Protein AF-A0A3D5G454-F1 (afdb_monomer_lite)

pLDDT: mean 79.2, std 13.79, range [40.19, 92.25]

Foldseek 3Di:
DDPPPPPDPPVVVVVVVVVVVLVVLLVVLVVVLVVQDDQPDDPDPVSVVSNVVNVVSVVVNVVSVD

Secondary structure (DSSP, 8-state):
---------HHHHHHHHHHHHHHHHHHHHHHHHHHS---SS--SHHHHHHHHHHHHHHHHHHHH--

Structure (mmCIF, N/CA/C/O backbone):
data_AF-A0A3D5G454-F1
#
_entry.id   AF-A0A3D5G454-F1
#
loop_
_atom_site.group_PDB
_atom_site.id
_atom_site.type_symbol
_atom_site.label_atom_id
_atom_site.label_alt_id
_atom_site.label_comp_id
_atom_site.label_asym_id
_atom_site.label_entity_id
_atom_site.label_seq_id
_atom_site.pdbx_PDB_ins_code
_atom_site.Cartn_x
_atom_site.Cartn_y
_atom_site.Cartn_z
_atom_site.occupancy
_atom_site.B_iso_or_equiv
_atom_site.auth_seq_id
_atom_site.auth_comp_id
_atom_site.auth_asym_id
_atom_site.auth_atom_id
_atom_site.pdbx_PDB_model_num
ATOM 1 N N . MET A 1 1 ? 46.413 -2.608 -29.653 1.00 40.19 1 MET A N 1
ATOM 2 C CA . MET A 1 1 ? 45.621 -3.136 -28.517 1.00 40.19 1 MET A CA 1
ATOM 3 C C . MET A 1 1 ? 44.408 -2.239 -28.373 1.00 40.19 1 MET A C 1
ATOM 5 O O . MET A 1 1 ? 44.476 -1.209 -27.722 1.00 40.19 1 MET A O 1
ATOM 9 N N . ASN A 1 2 ? 43.342 -2.565 -29.092 1.00 43.50 2 ASN A N 1
ATOM 10 C CA . ASN A 1 2 ? 42.195 -1.689 -29.301 1.00 43.50 2 ASN A CA 1
ATOM 11 C C . ASN A 1 2 ? 40.998 -2.436 -28.721 1.00 43.50 2 ASN A C 1
ATOM 13 O O . ASN A 1 2 ? 40.325 -3.207 -29.404 1.00 43.50 2 ASN A O 1
ATOM 17 N N . SER A 1 3 ? 40.817 -2.275 -27.413 1.00 52.41 3 SER A N 1
ATOM 18 C CA . SER A 1 3 ? 39.683 -2.789 -26.661 1.00 52.41 3 SER A CA 1
ATOM 19 C C . SER A 1 3 ? 38.418 -2.070 -27.129 1.00 52.41 3 SER A C 1
ATOM 21 O O . SER A 1 3 ? 38.081 -0.983 -26.666 1.00 52.41 3 SER A O 1
ATOM 23 N N . ASN A 1 4 ? 37.713 -2.691 -28.077 1.00 54.66 4 ASN A N 1
ATOM 24 C CA . ASN A 1 4 ? 36.321 -2.384 -28.385 1.00 54.66 4 ASN A CA 1
ATOM 25 C C . ASN A 1 4 ? 35.484 -2.692 -27.136 1.00 54.66 4 ASN A C 1
ATOM 27 O O . ASN A 1 4 ? 35.013 -3.814 -26.941 1.00 54.66 4 ASN A O 1
ATOM 31 N N . LEU A 1 5 ? 35.340 -1.704 -26.254 1.00 60.16 5 LEU A N 1
ATOM 32 C CA . LEU A 1 5 ? 34.395 -1.764 -25.152 1.00 60.16 5 LEU A CA 1
ATOM 33 C C . LEU A 1 5 ? 32.997 -1.775 -25.776 1.00 60.16 5 LEU A C 1
ATOM 35 O O . LEU A 1 5 ? 32.487 -0.728 -26.174 1.00 60.16 5 LEU A O 1
ATOM 39 N N . LYS A 1 6 ? 32.402 -2.970 -25.913 1.00 57.62 6 LYS A N 1
ATOM 40 C CA . LYS A 1 6 ? 30.984 -3.143 -26.251 1.00 57.62 6 LYS A CA 1
ATOM 41 C C . LYS A 1 6 ? 30.187 -2.230 -25.325 1.00 57.62 6 LYS A C 1
ATOM 43 O O . LYS A 1 6 ? 30.077 -2.488 -24.128 1.00 57.62 6 LYS A O 1
ATOM 48 N N . ARG A 1 7 ? 29.681 -1.128 -25.875 1.00 56.25 7 ARG A N 1
ATOM 49 C CA . ARG A 1 7 ? 28.843 -0.175 -25.159 1.00 56.25 7 ARG A CA 1
ATOM 50 C C . ARG A 1 7 ? 27.493 -0.848 -24.959 1.00 56.25 7 ARG A C 1
ATOM 52 O O . ARG A 1 7 ? 26.639 -0.799 -25.836 1.00 56.25 7 ARG A O 1
ATOM 59 N N . TYR A 1 8 ? 27.340 -1.554 -23.842 1.00 52.19 8 TYR A N 1
ATOM 60 C CA . TYR A 1 8 ? 26.041 -2.069 -23.432 1.00 52.19 8 TYR A CA 1
ATOM 61 C C . TYR A 1 8 ? 25.091 -0.878 -23.248 1.00 52.19 8 TYR A C 1
ATOM 63 O O . TYR A 1 8 ? 25.515 0.149 -22.702 1.00 52.19 8 TYR A O 1
ATOM 71 N N . PRO A 1 9 ? 23.838 -0.968 -23.722 1.00 59.72 9 PRO A N 1
ATOM 72 C CA . PRO A 1 9 ? 22.875 0.110 -23.590 1.00 59.72 9 PRO A CA 1
ATOM 73 C C . PRO A 1 9 ? 22.491 0.237 -22.113 1.00 59.72 9 PRO A C 1
ATOM 75 O O . PRO A 1 9 ? 21.539 -0.372 -21.641 1.00 59.72 9 PRO A O 1
ATOM 78 N N . ALA A 1 10 ? 23.248 1.038 -21.363 1.00 59.62 10 ALA A N 1
ATOM 79 C CA . ALA A 1 10 ? 23.000 1.313 -19.948 1.00 59.62 10 ALA A CA 1
ATOM 80 C C . ALA A 1 10 ? 21.611 1.937 -19.690 1.00 59.62 10 ALA A C 1
ATOM 82 O O . ALA A 1 10 ? 21.152 1.940 -18.551 1.00 59.62 10 ALA A O 1
ATOM 83 N N . CYS A 1 11 ? 20.956 2.454 -20.738 1.00 58.91 11 CYS A N 1
ATOM 84 C CA . CYS A 1 11 ? 19.588 2.969 -20.694 1.00 58.91 11 CYS A CA 1
ATOM 85 C C . CYS A 1 11 ? 18.558 1.844 -20.508 1.00 58.91 11 CYS A C 1
ATOM 87 O O . CYS A 1 11 ? 17.794 1.895 -19.553 1.00 58.91 11 CYS A O 1
ATOM 89 N N . SER A 1 12 ? 18.628 0.787 -21.333 1.00 61.72 12 SER A N 1
ATOM 90 C CA . SER A 1 12 ? 17.690 -0.352 -21.289 1.00 61.72 12 SER A CA 1
ATOM 91 C C . SER A 1 12 ? 17.723 -1.039 -19.928 1.00 61.72 12 SER A C 1
ATOM 93 O O . SER A 1 12 ? 16.701 -1.195 -19.282 1.00 61.72 12 SER A O 1
ATOM 95 N N . LEU A 1 13 ? 18.924 -1.331 -19.416 1.00 68.12 13 LEU A N 1
ATOM 96 C CA . LEU A 1 13 ? 19.068 -2.014 -18.130 1.00 68.12 13 LEU A CA 1
ATOM 97 C C . LEU A 1 13 ? 18.557 -1.173 -16.946 1.00 68.12 13 LEU A C 1
ATOM 99 O O . LEU A 1 13 ? 18.100 -1.722 -15.950 1.00 68.12 13 LEU A O 1
ATOM 103 N N . ARG A 1 14 ? 18.632 0.161 -17.024 1.00 73.56 14 ARG A N 1
ATOM 104 C CA . ARG A 1 14 ? 18.082 1.046 -15.984 1.00 73.56 14 ARG A CA 1
ATOM 105 C C . ARG A 1 14 ? 16.560 1.071 -16.000 1.00 73.56 14 ARG A C 1
ATOM 107 O O . ARG A 1 14 ? 15.967 1.110 -14.924 1.00 73.56 14 ARG A O 1
ATOM 114 N N . GLU A 1 15 ? 15.954 1.070 -17.180 1.00 70.75 15 GLU A N 1
ATOM 115 C CA . GLU A 1 15 ? 14.500 0.997 -17.354 1.00 70.75 15 GLU A CA 1
ATOM 116 C C . GLU A 1 15 ? 13.980 -0.359 -16.864 1.00 70.75 15 GLU A C 1
ATOM 118 O O . GLU A 1 15 ? 13.128 -0.380 -15.979 1.00 70.75 15 GLU A O 1
ATOM 123 N N . ASP A 1 16 ? 14.617 -1.460 -17.278 1.00 79.62 16 ASP A N 1
ATOM 124 C CA . ASP A 1 16 ? 14.283 -2.826 -16.850 1.00 79.62 16 ASP A CA 1
ATOM 125 C C . ASP A 1 16 ? 14.378 -2.997 -15.320 1.00 79.62 16 ASP A C 1
ATOM 127 O O . ASP A 1 16 ? 13.505 -3.585 -14.678 1.00 79.62 16 ASP A O 1
ATOM 131 N N . VAL A 1 17 ? 15.432 -2.453 -14.695 1.00 85.38 17 VAL A N 1
ATOM 132 C CA . VAL A 1 17 ? 15.594 -2.493 -13.231 1.00 85.38 17 VAL A CA 1
ATOM 133 C C . VAL A 1 17 ? 14.551 -1.621 -12.536 1.00 85.38 17 VAL A C 1
ATOM 135 O O . VAL A 1 17 ? 14.035 -2.009 -11.489 1.00 85.38 17 VAL A O 1
ATOM 138 N N . SER A 1 18 ? 14.234 -0.450 -13.090 1.00 86.44 18 SER A N 1
ATOM 139 C CA . SER A 1 18 ? 13.229 0.448 -12.510 1.00 86.44 18 SER A CA 1
ATOM 140 C C . SER A 1 18 ? 11.838 -0.180 -12.557 1.00 86.44 18 SER A C 1
ATOM 142 O O . SER A 1 18 ? 11.119 -0.139 -11.559 1.00 86.44 18 SER A O 1
ATOM 144 N N . GLU A 1 19 ? 11.492 -0.818 -13.674 1.00 87.44 19 GLU A N 1
ATOM 145 C CA . GLU A 1 19 ? 10.247 -1.563 -13.845 1.00 87.44 19 GLU A CA 1
ATOM 146 C C . GLU A 1 19 ? 10.177 -2.762 -12.890 1.00 87.44 19 GLU A C 1
ATOM 148 O O . GLU A 1 19 ? 9.204 -2.915 -12.150 1.00 87.44 19 GLU A O 1
ATOM 153 N N . TYR A 1 20 ? 11.245 -3.562 -12.810 1.00 88.94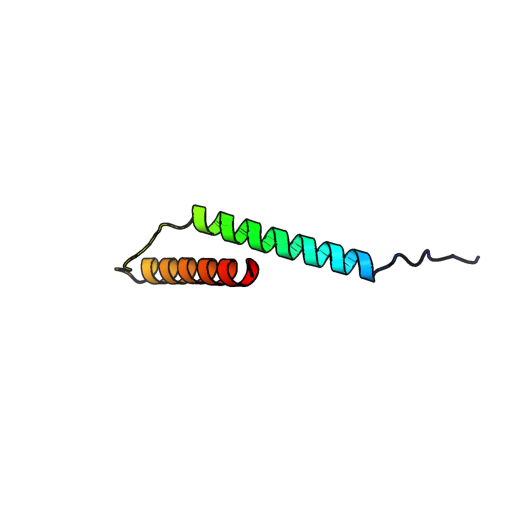 20 TYR A N 1
ATOM 154 C CA . TYR A 1 20 ? 11.325 -4.673 -11.863 1.00 88.94 20 TYR A CA 1
ATOM 155 C C . TYR A 1 20 ? 11.153 -4.210 -10.412 1.00 88.94 20 TYR A C 1
ATOM 157 O O . TYR A 1 20 ? 10.396 -4.811 -9.647 1.00 88.94 20 TYR A O 1
ATOM 165 N N . VAL A 1 21 ? 11.820 -3.121 -10.019 1.00 91.50 21 VAL A N 1
ATOM 166 C CA . VAL A 1 21 ? 11.694 -2.558 -8.670 1.00 91.50 21 VAL A CA 1
ATOM 167 C C . VAL A 1 21 ? 10.278 -2.044 -8.426 1.00 91.50 21 VAL A C 1
ATOM 169 O O . VAL A 1 21 ? 9.754 -2.262 -7.336 1.00 91.50 21 VAL A O 1
ATOM 172 N N . ALA A 1 22 ? 9.634 -1.411 -9.408 1.00 89.25 22 ALA A N 1
ATOM 173 C CA . ALA A 1 22 ? 8.250 -0.962 -9.282 1.00 89.25 22 ALA A CA 1
ATOM 174 C C . ALA A 1 22 ? 7.291 -2.146 -9.060 1.00 89.25 22 ALA A C 1
ATO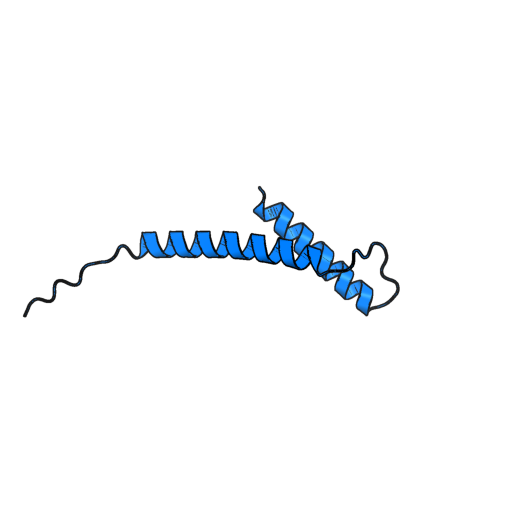M 176 O O . ALA A 1 22 ? 6.494 -2.121 -8.118 1.00 89.25 22 ALA A O 1
ATOM 177 N N . HIS A 1 23 ? 7.426 -3.215 -9.851 1.00 89.88 23 HIS A N 1
ATOM 178 C CA . HIS A 1 23 ? 6.653 -4.447 -9.678 1.00 89.88 23 HIS A CA 1
ATOM 179 C C . HIS A 1 23 ? 6.910 -5.106 -8.322 1.00 89.88 23 HIS A C 1
ATOM 181 O O . HIS A 1 23 ? 5.966 -5.471 -7.619 1.00 89.88 23 HIS A O 1
ATOM 187 N N . LEU A 1 24 ? 8.174 -5.206 -7.906 1.00 92.25 24 LEU A N 1
ATOM 188 C CA . LEU A 1 24 ? 8.538 -5.760 -6.607 1.00 92.25 24 LEU A CA 1
ATOM 189 C C . LEU A 1 24 ? 7.963 -4.920 -5.460 1.00 92.25 24 LEU A C 1
ATOM 191 O O . LEU A 1 24 ? 7.433 -5.469 -4.499 1.00 92.25 24 LEU A O 1
ATOM 195 N N . GLN A 1 25 ? 8.030 -3.592 -5.553 1.00 90.38 25 GLN A N 1
ATOM 196 C CA . GLN A 1 25 ? 7.466 -2.693 -4.548 1.00 90.38 25 GLN A CA 1
ATOM 197 C C . GLN A 1 25 ? 5.953 -2.862 -4.422 1.00 90.38 25 GLN A C 1
ATOM 199 O O . GLN A 1 25 ? 5.452 -2.916 -3.296 1.00 90.38 25 GLN A O 1
ATOM 204 N N . LEU A 1 26 ? 5.236 -2.983 -5.541 1.00 89.75 26 LEU A N 1
ATOM 205 C CA . LEU A 1 26 ? 3.801 -3.253 -5.535 1.00 89.75 26 LEU A CA 1
ATOM 206 C C . LEU A 1 26 ? 3.504 -4.623 -4.909 1.00 89.75 26 LEU A C 1
ATOM 208 O O . LEU A 1 26 ? 2.699 -4.708 -3.981 1.00 89.75 26 LEU A O 1
ATOM 212 N N . HIS A 1 27 ? 4.206 -5.673 -5.343 1.00 91.12 27 HIS A N 1
ATOM 213 C CA . HIS A 1 27 ? 4.060 -7.027 -4.805 1.00 91.12 27 HIS A CA 1
ATOM 214 C C . HIS A 1 27 ? 4.289 -7.069 -3.286 1.00 91.12 27 HIS A C 1
ATOM 216 O O . HIS A 1 27 ? 3.450 -7.573 -2.541 1.00 91.12 27 HIS A O 1
ATOM 222 N N . MET A 1 28 ? 5.385 -6.478 -2.804 1.00 91.56 28 MET A N 1
ATOM 223 C CA . MET A 1 28 ? 5.711 -6.430 -1.375 1.00 91.56 28 MET A CA 1
ATOM 224 C C . MET A 1 28 ? 4.700 -5.609 -0.575 1.00 91.56 28 MET A C 1
ATOM 226 O O . MET A 1 28 ? 4.389 -5.953 0.562 1.00 91.56 28 MET A O 1
ATOM 230 N N . THR A 1 29 ? 4.155 -4.542 -1.163 1.00 88.88 29 THR A N 1
ATOM 231 C CA . THR A 1 29 ? 3.105 -3.733 -0.531 1.00 88.88 29 THR A CA 1
ATOM 232 C C . THR A 1 29 ? 1.817 -4.546 -0.361 1.00 88.88 29 THR A C 1
ATOM 234 O O . THR A 1 29 ? 1.217 -4.535 0.715 1.00 88.88 29 THR A O 1
ATOM 237 N N . LEU A 1 30 ? 1.412 -5.305 -1.384 1.00 88.94 30 LEU A N 1
ATOM 238 C CA . LEU A 1 30 ? 0.254 -6.202 -1.310 1.00 88.94 30 LEU A CA 1
ATOM 239 C C . LEU A 1 30 ? 0.484 -7.347 -0.316 1.00 88.94 30 LEU A C 1
ATOM 241 O O . LEU A 1 30 ? -0.405 -7.669 0.470 1.00 88.94 30 LEU A O 1
ATOM 245 N N . GLN A 1 31 ? 1.687 -7.923 -0.294 1.00 89.38 31 GLN A N 1
ATOM 246 C CA . GLN A 1 31 ? 2.061 -8.946 0.679 1.00 89.38 31 GLN A CA 1
ATOM 247 C C . GLN A 1 31 ? 2.019 -8.406 2.115 1.00 89.38 31 GLN A C 1
ATOM 249 O O . GLN A 1 31 ? 1.492 -9.077 3.000 1.00 89.38 31 GLN A O 1
ATOM 254 N N . ALA A 1 32 ? 2.513 -7.187 2.352 1.00 86.25 32 ALA A N 1
ATOM 255 C CA . ALA A 1 32 ? 2.473 -6.549 3.665 1.00 86.25 32 ALA A CA 1
ATOM 256 C C . ALA A 1 32 ? 1.036 -6.359 4.173 1.00 86.25 32 ALA A C 1
ATOM 258 O O . ALA A 1 32 ? 0.781 -6.572 5.356 1.00 86.25 32 ALA A O 1
ATOM 259 N N . ARG A 1 33 ? 0.077 -6.048 3.288 1.00 83.62 33 ARG A N 1
ATOM 260 C CA . ARG A 1 33 ? -1.351 -5.972 3.644 1.00 83.62 33 ARG A CA 1
ATOM 261 C C . ARG A 1 33 ? -1.872 -7.289 4.230 1.00 83.62 33 ARG A C 1
ATOM 263 O O . ARG A 1 33 ? -2.638 -7.259 5.183 1.00 83.62 33 ARG A O 1
ATOM 270 N N . ASN A 1 34 ? -1.440 -8.430 3.694 1.00 85.38 34 ASN A N 1
ATOM 271 C CA . ASN A 1 34 ? -1.869 -9.746 4.183 1.00 85.38 34 ASN A CA 1
ATOM 272 C C . ASN A 1 34 ? -1.264 -10.109 5.550 1.00 85.38 34 ASN A C 1
ATOM 274 O O . ASN A 1 34 ? -1.785 -10.981 6.236 1.00 85.38 34 ASN A O 1
ATOM 278 N N . LEU A 1 35 ? -0.161 -9.463 5.937 1.00 85.94 35 LEU A N 1
ATOM 279 C CA . LEU A 1 35 ? 0.534 -9.696 7.206 1.00 85.94 35 LEU A CA 1
ATOM 280 C C . LEU A 1 35 ? 0.080 -8.743 8.320 1.00 85.94 35 LEU A C 1
ATOM 282 O O . LEU A 1 35 ? 0.417 -8.960 9.484 1.00 85.94 35 LEU A O 1
ATOM 286 N N . LEU A 1 36 ? -0.654 -7.683 7.978 1.00 81.31 36 LEU A N 1
ATOM 287 C CA . LEU A 1 36 ? -1.146 -6.710 8.943 1.00 81.31 36 LEU A CA 1
ATOM 288 C C . LEU A 1 36 ? -2.543 -7.097 9.443 1.00 81.31 36 LEU A C 1
ATOM 290 O O . LEU A 1 36 ? -3.414 -7.439 8.641 1.00 81.31 36 LEU A O 1
ATOM 294 N N . PRO A 1 37 ? -2.796 -7.006 10.760 1.00 77.81 37 PRO A N 1
ATOM 295 C CA . PRO A 1 37 ? -4.150 -7.115 11.279 1.00 77.81 37 PRO A CA 1
ATOM 296 C C . PRO A 1 37 ? -4.988 -5.948 10.746 1.00 77.81 37 PRO A C 1
ATOM 298 O O . PRO A 1 37 ? -4.520 -4.812 10.698 1.00 77.81 37 PRO A O 1
ATOM 301 N N . THR A 1 38 ? -6.232 -6.218 10.349 1.00 80.38 38 THR A N 1
ATOM 302 C CA . THR A 1 38 ? -7.164 -5.156 9.946 1.00 80.38 38 THR A CA 1
ATOM 303 C C . THR A 1 38 ? -7.658 -4.437 11.198 1.00 80.38 38 THR A C 1
ATOM 305 O O . THR A 1 38 ? -8.475 -4.981 11.941 1.00 80.38 38 THR A O 1
ATOM 308 N N . ILE A 1 39 ? -7.147 -3.230 11.447 1.00 82.88 39 ILE A N 1
ATOM 309 C CA . ILE A 1 39 ? -7.476 -2.427 12.632 1.00 82.88 39 ILE A CA 1
ATOM 310 C C . ILE A 1 39 ? -8.375 -1.266 12.207 1.00 82.88 39 ILE A C 1
ATOM 312 O O . ILE A 1 39 ? -7.939 -0.309 11.570 1.00 82.88 39 ILE A O 1
ATOM 316 N N . THR A 1 40 ? -9.651 -1.334 12.582 1.00 80.81 40 THR A N 1
ATOM 317 C CA . THR A 1 40 ? -10.641 -0.275 12.319 1.00 80.81 40 THR A CA 1
ATOM 318 C C . THR A 1 40 ? -10.662 0.802 13.400 1.00 80.81 40 THR A C 1
ATOM 320 O O . THR A 1 40 ? -10.933 1.963 13.099 1.00 80.81 40 THR A O 1
ATOM 323 N N . GLN A 1 41 ? -10.340 0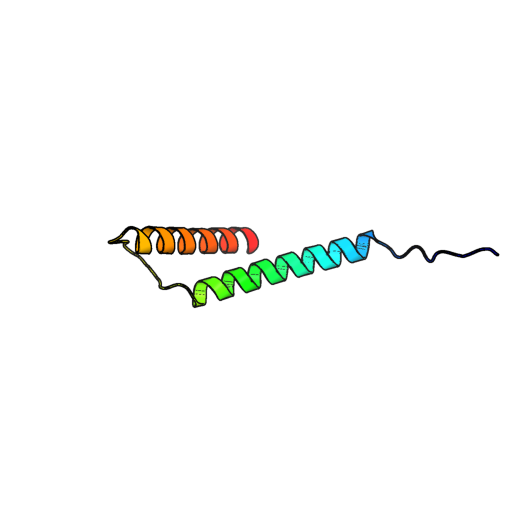.451 14.645 1.00 82.06 41 GLN A N 1
ATOM 324 C CA . GLN A 1 41 ? -10.300 1.381 15.768 1.00 82.06 41 GLN A CA 1
ATOM 325 C C . GLN A 1 41 ? -9.100 1.058 16.656 1.00 82.06 41 GLN A C 1
ATOM 327 O O . GLN A 1 41 ? -9.046 -0.020 17.237 1.00 82.06 41 GLN A O 1
ATOM 332 N N . ALA A 1 42 ? -8.156 1.992 16.759 1.00 83.88 42 ALA A N 1
ATOM 333 C CA . ALA A 1 42 ? -7.002 1.848 17.635 1.00 83.88 42 ALA A CA 1
ATOM 334 C C . ALA A 1 42 ? -7.367 2.205 19.083 1.00 83.88 42 ALA A C 1
ATOM 336 O O . ALA A 1 42 ? -7.847 3.310 19.349 1.00 83.88 42 ALA A O 1
ATOM 337 N N . LYS A 1 43 ? -7.137 1.277 20.013 1.00 86.06 43 LYS A N 1
ATOM 338 C CA . LYS A 1 43 ? -7.365 1.468 21.455 1.00 86.06 43 LYS A CA 1
ATOM 339 C C . LYS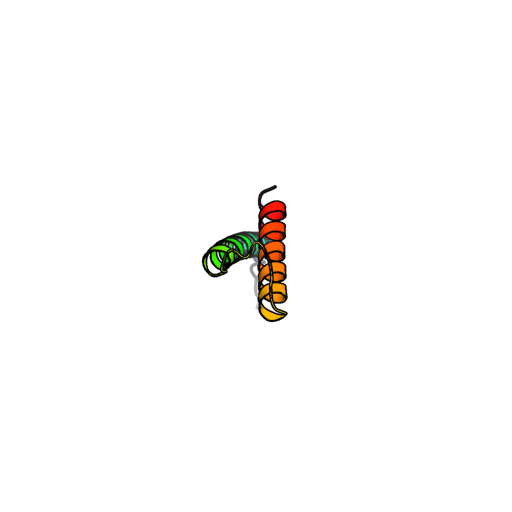 A 1 43 ? -6.111 1.892 22.208 1.00 86.06 43 LYS A C 1
ATOM 341 O O . LYS A 1 43 ? -6.220 2.557 23.234 1.00 86.06 43 LYS A O 1
ATOM 346 N N . ASP A 1 44 ? -4.940 1.516 21.715 1.00 88.12 44 ASP A N 1
ATOM 347 C CA . ASP A 1 44 ? -3.651 1.786 22.340 1.00 88.12 44 ASP A CA 1
ATOM 348 C C . ASP A 1 44 ? -2.646 2.380 21.333 1.00 88.12 44 ASP A C 1
ATOM 350 O O . ASP A 1 44 ? -2.866 2.424 20.119 1.00 88.12 44 ASP A O 1
ATOM 354 N N . SER A 1 45 ? -1.517 2.886 21.835 1.00 88.50 45 SER A N 1
ATOM 355 C CA . SER A 1 45 ? -0.494 3.520 20.989 1.00 88.50 45 SER A CA 1
ATOM 356 C C . SER A 1 45 ? 0.133 2.548 19.981 1.00 88.50 45 SER A C 1
ATOM 358 O O . SER A 1 45 ? 0.601 2.965 18.921 1.00 88.50 45 SER A O 1
ATOM 360 N N . ARG A 1 46 ? 0.136 1.243 20.284 1.00 87.75 46 ARG A N 1
ATOM 361 C CA . ARG A 1 46 ? 0.648 0.203 19.385 1.00 87.75 46 ARG A CA 1
ATOM 362 C C . ARG A 1 46 ? -0.311 -0.032 18.219 1.00 87.75 46 ARG A C 1
ATOM 364 O O . ARG A 1 46 ? 0.139 -0.082 17.075 1.00 87.75 46 ARG A O 1
ATOM 371 N N . GLU A 1 47 ? -1.608 -0.139 18.479 1.00 88.06 47 GLU A N 1
ATOM 372 C CA . GLU A 1 47 ? -2.629 -0.243 17.438 1.00 88.06 47 GLU A CA 1
ATOM 373 C C . GLU A 1 47 ? -2.705 1.031 16.599 1.00 88.06 47 GLU A C 1
ATOM 375 O O . GLU A 1 47 ? -2.910 0.931 15.394 1.00 88.06 47 GLU A O 1
ATOM 380 N N . GLN A 1 48 ? -2.451 2.213 17.176 1.00 89.12 48 GLN A N 1
ATOM 381 C CA . GLN A 1 48 ? -2.340 3.452 16.396 1.00 89.12 48 GLN A CA 1
ATOM 382 C C . GLN A 1 48 ? -1.205 3.373 15.368 1.00 89.12 48 GLN A C 1
ATOM 384 O O . GLN A 1 48 ? -1.407 3.718 14.203 1.00 89.12 48 GLN A O 1
ATOM 389 N N . LEU A 1 49 ? -0.028 2.875 15.761 1.00 90.62 49 LEU A N 1
ATOM 390 C CA . LEU A 1 49 ? 1.097 2.683 14.841 1.00 90.62 49 LEU A CA 1
ATOM 391 C C . LEU A 1 49 ? 0.771 1.656 13.745 1.00 90.62 49 LEU A C 1
ATOM 393 O O . LEU A 1 49 ? 1.092 1.864 12.572 1.00 90.62 49 LEU A O 1
ATOM 397 N N . LEU A 1 50 ? 0.117 0.550 14.108 1.00 89.62 50 LEU A N 1
ATOM 398 C CA . LEU A 1 50 ? -0.292 -0.482 13.153 1.00 89.62 50 LEU A CA 1
ATOM 399 C C . LEU A 1 50 ? -1.366 0.030 12.184 1.00 89.62 50 LEU A C 1
ATOM 401 O O . LEU A 1 50 ? -1.265 -0.220 10.986 1.00 89.62 50 LEU A O 1
ATOM 405 N N . GLN A 1 51 ? -2.329 0.815 12.664 1.00 89.56 51 GLN A N 1
ATOM 406 C CA . GLN A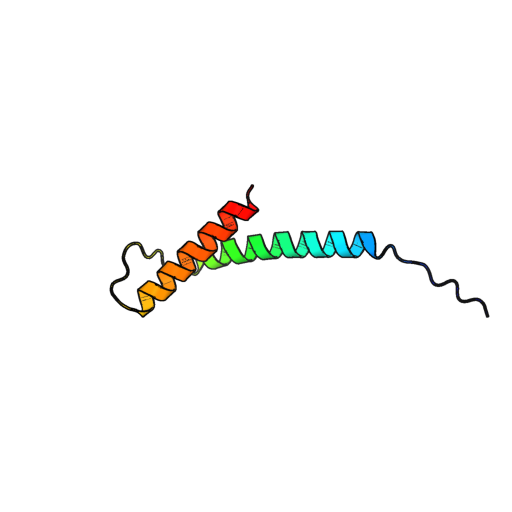 1 51 ? -3.356 1.448 11.838 1.00 89.56 51 GLN A CA 1
ATOM 407 C C . GLN A 1 51 ? -2.747 2.467 10.863 1.00 89.56 51 GLN A C 1
ATOM 409 O O . GLN A 1 51 ? -3.089 2.480 9.681 1.00 89.56 51 GLN A O 1
ATOM 414 N N . GLN A 1 52 ? -1.794 3.286 11.321 1.00 89.56 52 GLN A N 1
ATOM 415 C CA . GLN A 1 52 ? -1.037 4.193 10.449 1.00 89.56 52 GLN A CA 1
ATOM 416 C C . GLN A 1 52 ? -0.261 3.421 9.375 1.00 89.56 52 GLN A C 1
ATOM 418 O O . GLN A 1 52 ? -0.246 3.816 8.209 1.00 89.56 52 GLN A O 1
ATOM 423 N N . THR A 1 53 ? 0.349 2.299 9.759 1.00 90.50 53 THR A N 1
ATOM 424 C CA . THR A 1 53 ? 1.082 1.417 8.844 1.00 90.50 53 THR A CA 1
ATOM 425 C C . THR A 1 53 ? 0.145 0.800 7.800 1.00 90.50 53 THR A C 1
ATOM 427 O O . THR A 1 53 ? 0.467 0.810 6.611 1.00 90.50 53 THR A O 1
ATOM 430 N N . GLN A 1 54 ? -1.040 0.337 8.209 1.00 88.19 54 GLN A N 1
ATOM 431 C CA . GLN A 1 54 ? -2.079 -0.174 7.312 1.00 88.19 54 GLN A CA 1
ATOM 432 C C . GLN A 1 54 ? -2.500 0.892 6.286 1.00 88.19 54 GLN A C 1
ATOM 434 O O . GLN A 1 54 ? -2.388 0.664 5.080 1.00 88.19 54 GLN A O 1
ATOM 439 N N . ALA A 1 55 ? -2.891 2.085 6.749 1.00 89.69 55 ALA A N 1
ATOM 440 C CA . ALA A 1 55 ? -3.315 3.186 5.881 1.00 89.69 55 ALA A CA 1
ATOM 441 C C . ALA A 1 55 ? -2.205 3.634 4.911 1.00 89.69 55 ALA A C 1
ATOM 443 O O . ALA A 1 55 ? -2.464 3.995 3.760 1.00 89.69 55 ALA A O 1
ATOM 444 N N . HIS A 1 56 ? -0.946 3.595 5.356 1.00 90.12 56 HIS A N 1
ATOM 445 C CA . HIS A 1 56 ? 0.203 3.912 4.515 1.00 90.12 56 HIS A CA 1
ATOM 446 C C . HIS A 1 56 ? 0.341 2.935 3.340 1.00 90.12 56 HIS A C 1
ATOM 448 O O . HIS A 1 56 ? 0.513 3.370 2.198 1.00 90.12 56 HIS A O 1
ATOM 454 N N . PHE A 1 57 ? 0.239 1.628 3.590 1.00 89.00 57 PHE A N 1
ATOM 455 C CA . PHE A 1 57 ? 0.313 0.639 2.517 1.00 89.00 57 PHE A CA 1
ATOM 456 C C . PHE A 1 57 ? -0.893 0.718 1.577 1.00 89.00 57 PHE A C 1
ATOM 458 O O . PHE A 1 57 ? -0.697 0.708 0.364 1.00 89.00 57 PHE A O 1
ATOM 465 N N . GLU A 1 58 ? -2.108 0.911 2.092 1.00 87.31 58 GLU A N 1
ATOM 466 C CA . GLU A 1 58 ? -3.310 1.111 1.265 1.00 87.31 58 GLU A CA 1
ATOM 467 C C . GLU A 1 58 ? -3.160 2.317 0.321 1.00 87.31 58 GLU A C 1
ATOM 469 O O . GLU A 1 58 ? -3.417 2.219 -0.883 1.00 87.31 58 GLU A O 1
ATOM 474 N N . LYS A 1 59 ? -2.637 3.438 0.834 1.00 88.75 59 LYS A N 1
ATOM 475 C CA . LYS A 1 59 ? -2.352 4.637 0.034 1.00 88.75 59 LYS A CA 1
ATOM 476 C C . LYS A 1 59 ? -1.291 4.388 -1.039 1.00 88.75 59 LYS A C 1
ATOM 478 O O . LYS A 1 59 ? -1.385 4.968 -2.120 1.00 88.75 59 LYS A O 1
ATOM 483 N N . ARG A 1 60 ? -0.275 3.565 -0.753 1.00 85.81 60 ARG A N 1
ATOM 484 C CA . ARG A 1 60 ? 0.763 3.201 -1.730 1.00 85.81 60 ARG A CA 1
ATOM 485 C C . ARG A 1 60 ? 0.197 2.346 -2.858 1.00 85.81 60 ARG A C 1
ATOM 487 O O . ARG A 1 60 ? 0.413 2.700 -4.011 1.00 85.81 60 ARG A O 1
ATOM 494 N N . VAL A 1 61 ? -0.579 1.305 -2.545 1.00 83.50 61 VAL A N 1
ATOM 495 C CA . VAL A 1 61 ? -1.235 0.467 -3.568 1.00 83.50 61 VAL A CA 1
ATOM 496 C C . VAL A 1 61 ? -2.145 1.313 -4.454 1.00 83.50 61 VAL A C 1
ATOM 498 O O . VAL A 1 61 ? -2.046 1.238 -5.673 1.00 83.50 61 VAL A O 1
ATOM 501 N N . SER A 1 62 ? -2.974 2.178 -3.861 1.00 81.31 62 SER A N 1
ATOM 502 C CA . SER A 1 62 ? -3.905 3.026 -4.617 1.00 81.31 62 SER A CA 1
ATOM 503 C C . SER A 1 62 ? -3.215 3.960 -5.617 1.00 81.31 62 SER A C 1
ATOM 505 O O . SER A 1 62 ? -3.825 4.314 -6.618 1.00 81.31 62 SER A O 1
ATOM 507 N N . ARG A 1 63 ? -1.975 4.385 -5.347 1.00 80.50 63 ARG A N 1
ATOM 508 C CA . ARG A 1 63 ? -1.206 5.278 -6.231 1.00 80.50 63 ARG A CA 1
ATOM 509 C C . ARG A 1 63 ? -0.432 4.543 -7.313 1.00 80.50 63 ARG A C 1
ATOM 511 O O . ARG A 1 63 ? -0.051 5.171 -8.285 1.00 80.50 63 ARG A O 1
ATOM 518 N N . GLN A 1 64 ? -0.142 3.267 -7.089 1.00 72.38 64 GLN A N 1
ATOM 519 C CA . GLN A 1 64 ? 0.682 2.444 -7.970 1.00 72.38 64 GLN A CA 1
ATOM 520 C C . GLN A 1 64 ? -0.176 1.580 -8.909 1.00 72.38 64 GLN A C 1
ATOM 522 O O . GLN A 1 64 ? 0.342 1.024 -9.868 1.00 72.38 64 GLN A O 1
ATOM 527 N N . ALA A 1 65 ? -1.478 1.470 -8.623 1.00 61.03 65 ALA A N 1
ATOM 528 C CA . ALA A 1 65 ? -2.481 0.821 -9.467 1.00 61.03 65 ALA A CA 1
ATOM 529 C C . ALA A 1 65 ? -3.155 1.768 -10.491 1.00 61.03 65 ALA A C 1
ATOM 531 O O . ALA A 1 65 ? -3.998 1.303 -11.255 1.00 61.03 65 ALA A O 1
ATOM 532 N N . LEU A 1 66 ? -2.819 3.066 -10.478 1.00 51.50 66 LEU A N 1
ATOM 533 C CA . LE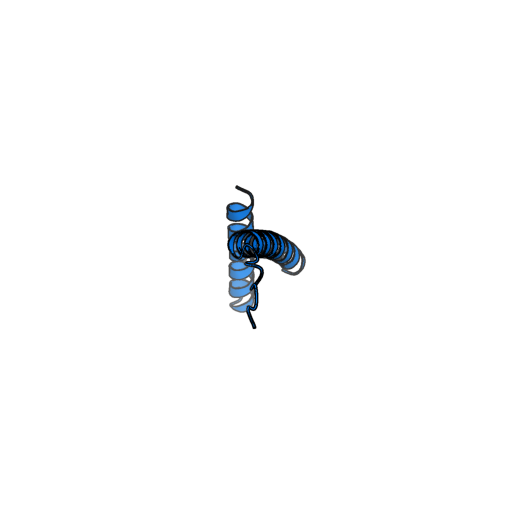U A 1 66 ? -3.233 4.087 -11.455 1.00 51.50 66 LEU A CA 1
ATOM 534 C C . LEU A 1 66 ? -2.067 4.405 -12.391 1.00 51.50 66 LEU A C 1
ATOM 536 O O . LEU A 1 66 ? -2.342 4.637 -13.587 1.00 51.50 66 LEU A O 1
#

Radius of gyration: 20.06 Å; chains: 1; bounding box: 56×15×52 Å

Sequence (66 aa):
MNSNLKRYPACSLREDVSEYVAHLQLHMTLQARNLLPTITQAKDSREQLLQQTQAHFEKRVSRQAL